Protein AF-A0A7W0H2V9-F1 (afdb_monomer_lite)

pLDDT: mean 86.06, std 8.7, range [64.69, 94.75]

Foldseek 3Di:
DLVVLVVQLVVLVVVLVVLCPDPLNVCLVVCVVVVCCVPPSVVVSVVSNVVSVVSNVVSVVVNVVVVD

Sequence (68 aa):
MRDGLKAELAQATAELKAHMATWEYAFAMASGCHGGRDHPVHWETQACTERLTARCRELRARLAEDEL

Secondary structure (DSSP, 8-state):
-HHHHHHHHHHHHHHHHHHHTSHHHHHHHHHHHTTGGG-HHHHHHHHHHHHHHHHHHHHHHHHHHTT-

Radius of gyration: 14.77 Å; chains: 1; bounding box: 38×15×38 Å

Structure (mmCIF, N/CA/C/O backbone):
data_AF-A0A7W0H2V9-F1
#
_entry.id   AF-A0A7W0H2V9-F1
#
loop_
_atom_site.group_PDB
_atom_site.id
_atom_site.type_symbol
_atom_site.label_atom_id
_atom_site.label_alt_id
_atom_site.label_comp_id
_atom_site.label_asym_id
_atom_site.label_entity_id
_atom_site.label_seq_id
_atom_site.pdbx_PDB_ins_code
_atom_site.Cartn_x
_atom_site.Cartn_y
_atom_site.Cartn_z
_atom_site.occupancy
_atom_site.B_iso_or_equiv
_atom_site.auth_seq_id
_atom_site.auth_comp_id
_atom_site.auth_asym_id
_atom_site.auth_atom_id
_atom_site.pdbx_PDB_model_num
ATOM 1 N N . MET A 1 1 ? -17.842 5.921 13.470 1.00 72.62 1 MET A N 1
ATOM 2 C CA . MET A 1 1 ? -16.637 6.650 13.017 1.00 72.62 1 MET A CA 1
ATOM 3 C C . MET A 1 1 ? -15.487 5.671 12.806 1.00 72.62 1 MET A C 1
ATOM 5 O O . MET A 1 1 ? -15.062 5.504 11.670 1.00 72.62 1 MET A O 1
ATOM 9 N N . ARG A 1 2 ? -15.125 4.900 13.837 1.00 82.75 2 ARG A N 1
ATOM 10 C CA . ARG A 1 2 ? -14.171 3.782 13.779 1.00 82.75 2 ARG A CA 1
ATOM 11 C C . ARG A 1 2 ? -14.359 2.768 12.647 1.00 82.75 2 ARG A C 1
ATOM 13 O O . ARG A 1 2 ? -13.398 2.447 11.959 1.00 82.75 2 ARG A O 1
ATOM 20 N N . ASP A 1 3 ? -15.575 2.259 12.435 1.00 84.56 3 ASP A N 1
ATOM 21 C CA . ASP A 1 3 ? -15.833 1.275 11.368 1.00 84.56 3 ASP A CA 1
ATOM 22 C C . ASP A 1 3 ? -15.607 1.852 9.963 1.00 84.56 3 ASP A C 1
ATOM 24 O O . ASP A 1 3 ? -15.112 1.150 9.084 1.00 84.56 3 ASP A O 1
ATOM 28 N N . GLY A 1 4 ? -15.868 3.152 9.777 1.00 87.88 4 GLY A N 1
ATOM 29 C CA . GLY A 1 4 ? -15.532 3.875 8.548 1.00 87.88 4 GLY A CA 1
ATOM 30 C C . GLY A 1 4 ? -14.020 3.979 8.346 1.00 87.88 4 GLY A C 1
ATOM 31 O O . GLY A 1 4 ? -13.518 3.593 7.297 1.00 87.88 4 GLY A O 1
ATOM 32 N N . LEU A 1 5 ? -13.275 4.373 9.387 1.00 87.88 5 LEU A N 1
ATOM 33 C CA . LEU A 1 5 ? -11.806 4.432 9.346 1.00 87.88 5 LEU A CA 1
ATOM 34 C C . LEU A 1 5 ? -11.170 3.058 9.085 1.00 87.88 5 LEU A C 1
ATOM 36 O O . LEU A 1 5 ? -10.196 2.958 8.341 1.00 87.88 5 LEU A O 1
ATOM 40 N N . LYS A 1 6 ? -11.730 1.982 9.651 1.00 90.06 6 LYS A N 1
ATOM 41 C CA . LYS A 1 6 ? -11.286 0.605 9.381 1.00 90.06 6 LYS A CA 1
ATOM 42 C C . LYS A 1 6 ? -11.536 0.202 7.928 1.00 90.06 6 LYS A C 1
ATOM 44 O O . LYS A 1 6 ? -10.650 -0.394 7.316 1.00 90.06 6 LYS A O 1
ATOM 49 N N . ALA A 1 7 ? -12.700 0.538 7.371 1.00 92.75 7 ALA A N 1
ATOM 50 C CA . ALA A 1 7 ? -13.014 0.282 5.967 1.00 92.75 7 ALA A CA 1
ATOM 51 C C . ALA A 1 7 ? -12.094 1.078 5.025 1.00 92.75 7 ALA A C 1
ATOM 53 O O . ALA A 1 7 ? -11.534 0.510 4.088 1.00 92.75 7 ALA A O 1
ATOM 54 N N . GLU A 1 8 ? -11.857 2.358 5.319 1.00 90.94 8 GLU A N 1
ATOM 55 C CA . GLU A 1 8 ? -10.928 3.208 4.568 1.00 90.94 8 GLU A CA 1
ATOM 56 C C . GLU A 1 8 ? -9.487 2.690 4.641 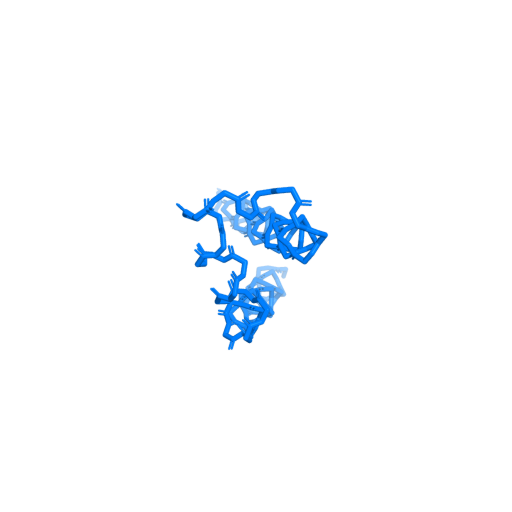1.00 90.94 8 GLU A C 1
ATOM 58 O O . GLU A 1 8 ? -8.791 2.648 3.625 1.00 90.94 8 GLU A O 1
ATOM 63 N N . LEU A 1 9 ? -9.035 2.234 5.814 1.00 91.88 9 LEU A N 1
ATOM 64 C CA . LEU A 1 9 ? -7.715 1.627 5.975 1.00 91.88 9 LEU A CA 1
ATOM 65 C C . LEU A 1 9 ? -7.599 0.315 5.191 1.00 91.88 9 LEU A C 1
ATOM 67 O O . LEU A 1 9 ? -6.563 0.061 4.569 1.00 91.88 9 LEU A O 1
ATOM 71 N N . ALA A 1 10 ? -8.642 -0.518 5.207 1.00 92.44 10 ALA A N 1
ATOM 72 C CA . ALA A 1 10 ? -8.683 -1.759 4.442 1.00 92.44 10 ALA A CA 1
ATOM 73 C C . ALA A 1 10 ? -8.616 -1.482 2.935 1.00 92.44 10 ALA A C 1
ATOM 75 O O . ALA A 1 10 ? -7.825 -2.117 2.235 1.00 92.44 10 ALA A O 1
ATOM 76 N N . GLN A 1 11 ? -9.366 -0.488 2.455 1.00 93.06 11 GLN A N 1
ATOM 77 C CA . GLN A 1 11 ? -9.331 -0.054 1.063 1.00 93.06 11 GLN A CA 1
ATOM 78 C C . GLN A 1 11 ? -7.950 0.494 0.677 1.00 93.06 11 GLN A C 1
ATOM 80 O O . GLN A 1 11 ? -7.361 0.019 -0.290 1.00 93.06 11 GLN A O 1
ATOM 85 N N . ALA A 1 12 ? -7.385 1.425 1.451 1.00 92.31 12 ALA A N 1
ATOM 86 C CA . ALA A 1 12 ? -6.060 1.986 1.176 1.00 92.31 12 ALA A CA 1
ATOM 87 C C . ALA A 1 12 ? -4.959 0.909 1.198 1.00 92.31 12 ALA A C 1
ATOM 89 O O . ALA A 1 12 ? -4.033 0.932 0.389 1.00 92.31 12 ALA A O 1
ATOM 90 N N . THR A 1 13 ? -5.085 -0.083 2.084 1.00 92.56 13 THR A N 1
ATOM 91 C CA . THR A 1 13 ? -4.171 -1.232 2.128 1.00 92.56 13 THR A CA 1
ATOM 92 C C . THR A 1 13 ? -4.333 -2.130 0.900 1.00 92.56 13 THR A C 1
ATOM 94 O O . THR A 1 13 ? -3.337 -2.641 0.388 1.00 92.56 13 THR A O 1
ATOM 97 N N . ALA A 1 14 ? -5.559 -2.340 0.417 1.00 94.56 14 ALA A N 1
ATOM 98 C CA . ALA A 1 14 ? -5.811 -3.099 -0.803 1.00 94.56 14 ALA A CA 1
ATOM 99 C C . ALA A 1 14 ? -5.257 -2.376 -2.040 1.00 94.56 14 ALA A C 1
ATOM 101 O O . ALA A 1 14 ? -4.606 -3.014 -2.861 1.00 94.56 14 ALA A O 1
ATOM 102 N N . GLU A 1 15 ? 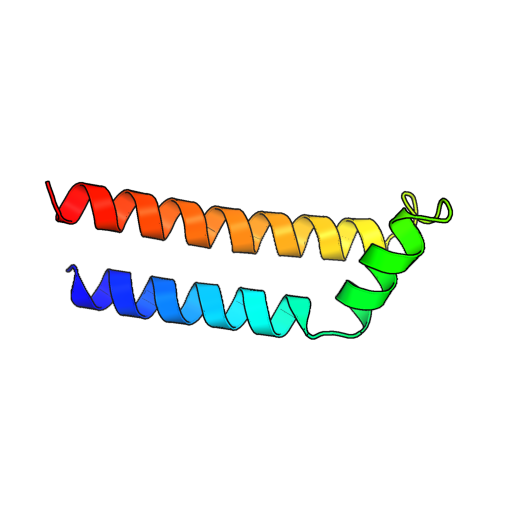-5.427 -1.054 -2.127 1.00 92.50 15 GLU A N 1
ATOM 103 C CA . GLU A 1 15 ? -4.838 -0.211 -3.176 1.00 92.50 15 GLU A CA 1
ATOM 104 C C . GLU A 1 15 ? -3.302 -0.293 -3.168 1.00 92.50 15 GLU A C 1
ATOM 106 O O . GLU A 1 15 ? -2.692 -0.496 -4.217 1.00 92.50 15 GLU A O 1
ATOM 111 N N . LEU A 1 16 ? -2.669 -0.227 -1.988 1.00 91.94 16 LEU A N 1
ATOM 112 C CA . LEU A 1 16 ? -1.221 -0.416 -1.851 1.00 91.94 16 LEU A CA 1
ATOM 113 C C . LEU A 1 16 ? -0.779 -1.812 -2.306 1.00 91.94 16 LEU A C 1
ATOM 115 O O . LEU A 1 16 ? 0.177 -1.932 -3.066 1.00 91.94 16 LEU A O 1
ATOM 119 N N . LYS A 1 17 ? -1.479 -2.870 -1.884 1.00 91.94 17 LYS A N 1
ATOM 120 C CA . LYS A 1 17 ? -1.163 -4.244 -2.304 1.00 91.94 17 LYS A CA 1
ATOM 121 C C . LYS A 1 17 ? -1.334 -4.442 -3.807 1.00 91.94 17 LYS A C 1
ATOM 123 O O . LYS A 1 17 ? -0.500 -5.100 -4.416 1.00 91.94 17 LYS A O 1
ATOM 128 N N . ALA A 1 18 ? -2.388 -3.879 -4.392 1.00 93.44 18 ALA A N 1
ATOM 129 C CA . ALA A 1 18 ? -2.626 -3.939 -5.827 1.00 93.44 18 ALA A CA 1
ATOM 130 C C . ALA A 1 18 ? -1.508 -3.228 -6.597 1.00 93.44 18 ALA A C 1
ATOM 132 O O . ALA A 1 18 ? -0.987 -3.800 -7.547 1.00 93.44 18 ALA A O 1
ATOM 133 N N . HIS A 1 19 ? -1.083 -2.043 -6.141 1.00 90.81 19 HIS A N 1
ATOM 134 C CA . HIS A 1 19 ? 0.062 -1.335 -6.715 1.00 90.81 19 HIS A CA 1
ATOM 135 C C . HIS A 1 19 ? 1.360 -2.149 -6.606 1.00 90.81 19 HIS A C 1
ATOM 137 O O . HIS A 1 19 ? 2.078 -2.296 -7.586 1.00 90.81 19 HIS A O 1
ATOM 143 N N . MET A 1 20 ? 1.639 -2.741 -5.442 1.00 90.31 20 MET A N 1
ATOM 144 C CA . MET A 1 20 ? 2.834 -3.571 -5.241 1.00 90.31 20 MET A CA 1
ATOM 145 C C . MET A 1 20 ? 2.824 -4.874 -6.056 1.00 90.31 20 MET A C 1
ATOM 147 O O . MET A 1 20 ? 3.875 -5.467 -6.283 1.00 90.31 20 MET A O 1
ATOM 151 N N . ALA A 1 21 ? 1.646 -5.340 -6.472 1.00 93.31 21 ALA A N 1
ATOM 152 C CA . ALA A 1 21 ? 1.490 -6.520 -7.312 1.00 93.31 21 ALA A CA 1
ATOM 153 C C . ALA A 1 21 ? 1.643 -6.218 -8.812 1.00 93.31 21 ALA A C 1
ATOM 155 O O . ALA A 1 21 ? 1.598 -7.153 -9.615 1.00 93.31 21 ALA A O 1
ATOM 156 N N . THR A 1 22 ? 1.801 -4.951 -9.213 1.00 91.31 22 THR A N 1
ATOM 157 C CA . THR A 1 22 ? 1.978 -4.622 -10.628 1.00 91.31 22 THR A CA 1
ATOM 158 C C . THR A 1 22 ? 3.395 -4.911 -11.107 1.00 91.31 22 THR A C 1
ATOM 160 O O . THR A 1 22 ? 4.367 -4.939 -10.343 1.00 91.31 22 THR A O 1
ATOM 163 N N . TRP A 1 23 ? 3.515 -5.120 -12.416 1.00 88.56 23 TRP A N 1
ATOM 164 C CA . TRP A 1 23 ? 4.806 -5.337 -13.052 1.00 88.56 23 TRP A CA 1
ATOM 165 C C . TRP A 1 23 ? 5.701 -4.096 -12.957 1.00 88.56 23 TRP A C 1
ATOM 167 O O . TRP A 1 23 ? 6.900 -4.231 -12.749 1.00 88.56 23 TRP A O 1
ATOM 177 N N . GLU A 1 24 ? 5.129 -2.894 -13.025 1.00 86.25 24 GLU A N 1
ATOM 178 C CA . GLU A 1 24 ? 5.839 -1.620 -12.882 1.00 86.25 24 GLU A CA 1
ATOM 179 C C . GLU A 1 24 ? 6.506 -1.501 -11.513 1.00 86.25 24 GLU A C 1
ATOM 181 O O . GLU A 1 24 ? 7.659 -1.077 -11.432 1.00 86.25 24 GLU A O 1
ATOM 186 N N . TYR A 1 25 ? 5.832 -1.952 -10.449 1.00 87.25 25 TYR A N 1
ATOM 187 C CA . TYR A 1 25 ? 6.426 -1.996 -9.118 1.00 87.25 25 TYR A CA 1
ATOM 188 C C . TYR A 1 25 ? 7.602 -2.971 -9.047 1.00 87.25 25 TYR A C 1
ATOM 190 O O . TYR A 1 25 ? 8.684 -2.613 -8.577 1.00 87.25 25 TYR A O 1
ATOM 198 N N . ALA A 1 26 ? 7.430 -4.186 -9.573 1.00 87.19 26 ALA A N 1
ATOM 199 C CA . ALA A 1 26 ? 8.504 -5.175 -9.625 1.00 87.19 26 ALA A CA 1
ATOM 200 C C . ALA A 1 26 ? 9.700 -4.687 -10.465 1.00 87.19 26 ALA A C 1
ATOM 202 O O . ALA A 1 26 ? 10.853 -4.828 -10.052 1.00 87.19 26 ALA A O 1
ATOM 203 N N . PHE A 1 27 ? 9.431 -4.064 -11.614 1.00 83.88 27 PHE A N 1
ATOM 204 C CA . PHE A 1 27 ? 10.431 -3.470 -12.495 1.00 83.88 27 PHE A CA 1
ATOM 205 C C . PHE A 1 27 ? 11.176 -2.324 -11.814 1.00 83.88 27 PHE A C 1
ATOM 207 O O . PHE A 1 27 ? 12.405 -2.290 -11.864 1.00 83.88 27 PHE A O 1
ATOM 214 N N . ALA A 1 28 ? 10.468 -1.405 -11.154 1.00 84.81 28 ALA A N 1
ATOM 215 C CA . ALA A 1 28 ? 11.078 -0.312 -10.409 1.00 84.81 28 ALA A CA 1
ATOM 216 C C . ALA A 1 28 ? 11.991 -0.851 -9.298 1.00 84.81 28 ALA A C 1
ATOM 218 O O . ALA A 1 28 ? 13.162 -0.478 -9.235 1.00 84.81 28 ALA A O 1
ATOM 219 N N . MET A 1 29 ? 11.512 -1.797 -8.486 1.00 84.38 29 MET A N 1
ATOM 220 C CA . MET A 1 29 ? 12.307 -2.398 -7.409 1.00 84.38 29 MET A CA 1
ATOM 221 C C . MET A 1 29 ? 13.563 -3.114 -7.929 1.00 84.38 29 MET A C 1
ATOM 223 O O . MET A 1 29 ? 14.634 -2.980 -7.339 1.00 84.38 29 MET A O 1
ATOM 227 N N . ALA A 1 30 ? 13.465 -3.828 -9.056 1.00 81.44 30 ALA A N 1
ATOM 228 C CA . ALA A 1 30 ? 14.607 -4.495 -9.684 1.00 81.44 30 ALA A CA 1
ATOM 229 C C . ALA A 1 30 ? 15.592 -3.509 -10.343 1.00 81.44 30 ALA A C 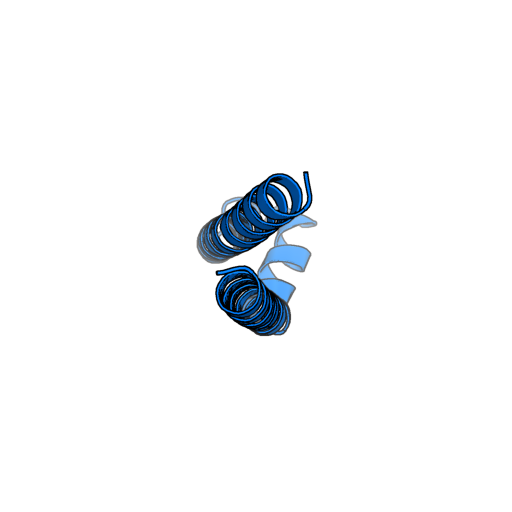1
ATOM 231 O O . ALA A 1 30 ? 16.813 -3.700 -10.285 1.00 81.44 30 ALA A O 1
ATOM 232 N N . SER A 1 31 ? 15.071 -2.440 -10.950 1.00 71.44 31 SER A N 1
ATOM 233 C CA . SER A 1 31 ? 15.860 -1.412 -11.639 1.00 71.44 31 SER A CA 1
ATOM 234 C C . SER A 1 31 ? 16.617 -0.522 -10.658 1.00 71.44 31 SER A C 1
ATOM 236 O O . SER A 1 31 ? 17.757 -0.146 -10.931 1.00 71.44 31 SER A O 1
ATOM 238 N N . GLY A 1 32 ? 16.046 -0.251 -9.480 1.00 67.31 32 GLY A N 1
ATOM 239 C CA . GLY A 1 32 ? 16.718 0.480 -8.405 1.00 67.31 32 GLY A CA 1
ATOM 240 C C . GLY A 1 32 ? 18.024 -0.180 -7.940 1.00 67.31 32 GLY A C 1
ATOM 241 O O . GLY A 1 32 ? 18.959 0.528 -7.568 1.00 67.31 32 GLY A O 1
ATOM 242 N N . CYS A 1 33 ? 18.133 -1.513 -8.030 1.00 65.00 33 CYS A N 1
ATOM 243 C CA . CYS A 1 33 ? 19.350 -2.262 -7.691 1.00 65.00 33 CYS A CA 1
ATOM 244 C C . CYS A 1 33 ? 20.466 -2.175 -8.749 1.00 65.00 33 CYS A C 1
ATOM 246 O O . CYS A 1 33 ? 21.628 -2.358 -8.401 1.00 65.00 33 CYS A O 1
ATOM 248 N N . HIS A 1 34 ? 20.142 -1.883 -10.015 1.00 66.06 34 HIS A N 1
ATOM 249 C CA . HIS A 1 34 ? 21.091 -1.909 -11.144 1.00 66.06 34 HIS A CA 1
ATOM 250 C C . HIS A 1 34 ? 21.387 -0.518 -11.734 1.00 66.06 34 HIS A C 1
ATOM 252 O O . HIS A 1 34 ? 21.863 -0.409 -12.861 1.00 66.06 34 HIS A O 1
ATOM 258 N N . GLY A 1 35 ? 21.104 0.556 -10.990 1.00 64.69 35 GLY A N 1
ATOM 259 C CA . GLY A 1 35 ? 21.360 1.932 -11.438 1.00 64.69 35 GLY A CA 1
ATOM 260 C C . GLY A 1 35 ? 20.222 2.577 -12.237 1.00 64.69 35 GLY A C 1
ATOM 261 O O . GLY A 1 35 ? 20.357 3.713 -12.669 1.00 64.69 35 GLY A O 1
ATOM 262 N N . GLY A 1 36 ? 19.061 1.928 -12.364 1.00 65.75 36 GLY A N 1
ATOM 263 C CA . GLY A 1 36 ? 17.847 2.497 -12.968 1.00 65.75 36 GLY A CA 1
ATOM 264 C C . GLY A 1 36 ? 17.102 3.497 -12.073 1.00 65.75 36 GLY A C 1
ATOM 265 O O . GLY A 1 36 ? 15.911 3.724 -12.270 1.00 65.75 36 GLY A O 1
ATOM 266 N N . ARG A 1 37 ? 17.779 4.078 -11.073 1.00 66.25 37 ARG A N 1
ATOM 267 C CA . ARG A 1 37 ? 17.203 5.044 -10.122 1.00 66.25 37 ARG A CA 1
ATOM 268 C C . ARG A 1 37 ? 16.746 6.345 -10.782 1.00 66.25 37 ARG A C 1
ATOM 270 O O . ARG A 1 37 ? 15.858 6.989 -10.232 1.00 66.25 37 ARG A O 1
ATOM 277 N N . ASP A 1 38 ? 17.318 6.691 -11.932 1.00 72.94 38 ASP A N 1
ATOM 278 C CA . ASP A 1 38 ? 16.937 7.849 -12.752 1.00 72.94 38 ASP A CA 1
ATOM 279 C C . ASP A 1 38 ? 15.881 7.511 -13.819 1.00 72.94 38 ASP A C 1
ATOM 281 O O . ASP A 1 38 ? 15.535 8.346 -14.654 1.00 72.94 38 ASP A O 1
ATOM 285 N N . HIS A 1 39 ? 15.358 6.279 -13.830 1.00 76.25 39 HIS A N 1
ATOM 286 C CA . HIS A 1 39 ? 14.325 5.903 -14.787 1.00 76.25 39 HIS A CA 1
ATOM 287 C C . HIS A 1 39 ? 12.967 6.504 -14.372 1.00 76.25 39 HIS A C 1
ATOM 289 O O . HIS A 1 39 ? 12.550 6.303 -13.228 1.00 76.25 39 HIS A O 1
ATOM 295 N N . PRO A 1 40 ? 12.212 7.154 -15.280 1.00 80.88 40 PRO A N 1
ATOM 296 C CA . PRO A 1 40 ? 10.928 7.783 -14.948 1.00 80.88 40 PRO A CA 1
ATOM 297 C C . PRO A 1 40 ? 9.939 6.841 -14.245 1.00 80.88 40 PRO A C 1
ATOM 299 O O . PRO A 1 40 ? 9.342 7.201 -13.236 1.00 80.88 40 PRO A O 1
ATOM 302 N N . VAL A 1 41 ? 9.859 5.585 -14.703 1.00 81.31 41 VAL A N 1
ATOM 303 C CA . VAL A 1 41 ? 9.007 4.541 -14.092 1.00 81.31 41 VAL A CA 1
ATOM 304 C C . VAL A 1 41 ? 9.378 4.268 -12.629 1.00 81.31 41 VAL A C 1
ATOM 306 O O . VAL A 1 41 ? 8.499 3.985 -11.818 1.00 81.31 41 VAL A O 1
ATOM 309 N N . HIS A 1 42 ? 10.659 4.373 -12.261 1.00 84.44 42 HIS A N 1
ATOM 310 C CA . HIS A 1 42 ? 11.087 4.217 -10.872 1.00 84.44 42 HIS A CA 1
ATOM 311 C C . HIS A 1 42 ? 10.571 5.376 -10.010 1.00 84.44 42 HIS A C 1
ATOM 313 O O . HIS A 1 42 ? 10.020 5.129 -8.942 1.00 84.44 42 HIS A O 1
ATOM 319 N N . TRP A 1 43 ? 10.681 6.626 -10.473 1.00 84.25 43 TRP A N 1
ATOM 320 C CA . TRP A 1 43 ? 10.167 7.788 -9.737 1.00 84.25 43 TRP A CA 1
ATOM 321 C C . TRP A 1 43 ? 8.649 7.779 -9.598 1.00 84.25 43 TRP A C 1
ATOM 323 O O . TRP A 1 43 ? 8.141 8.028 -8.508 1.00 84.25 43 TRP A O 1
ATOM 333 N N . GLU A 1 44 ? 7.924 7.457 -10.666 1.00 88.19 44 GLU A N 1
ATOM 334 C CA . GLU A 1 44 ? 6.461 7.390 -10.634 1.00 88.19 44 GLU A CA 1
ATOM 335 C C . GLU A 1 44 ? 5.971 6.296 -9.683 1.00 88.19 44 GLU A C 1
ATOM 337 O O . GLU A 1 44 ? 5.088 6.532 -8.854 1.00 88.19 44 GLU A O 1
ATOM 342 N N . THR A 1 45 ? 6.593 5.116 -9.744 1.00 88.44 45 THR A N 1
ATOM 343 C CA . THR A 1 45 ? 6.280 4.009 -8.833 1.00 88.44 45 THR A CA 1
ATOM 344 C C . THR A 1 45 ? 6.623 4.372 -7.391 1.00 88.44 45 THR A C 1
ATOM 346 O O . THR A 1 45 ? 5.816 4.142 -6.489 1.00 88.44 45 THR A O 1
ATOM 349 N N . GLN A 1 46 ? 7.792 4.974 -7.159 1.00 87.44 46 GLN A N 1
ATOM 350 C CA . GLN A 1 46 ? 8.223 5.396 -5.830 1.00 87.44 46 GLN A CA 1
ATOM 351 C C . GLN A 1 46 ? 7.251 6.426 -5.245 1.00 87.44 46 GLN A C 1
ATOM 353 O O . GLN A 1 46 ? 6.755 6.235 -4.138 1.00 87.44 46 GLN A O 1
ATOM 358 N N . ALA A 1 47 ? 6.896 7.461 -6.009 1.00 90.19 47 ALA A N 1
ATOM 359 C CA . ALA A 1 47 ? 5.950 8.486 -5.583 1.00 90.19 47 ALA A CA 1
ATOM 360 C C . ALA A 1 47 ? 4.556 7.899 -5.293 1.00 90.19 47 ALA A C 1
ATOM 362 O O . ALA A 1 47 ? 3.914 8.261 -4.303 1.00 90.19 47 ALA A O 1
ATOM 363 N N . CYS A 1 48 ? 4.088 6.958 -6.121 1.00 90.06 48 CYS A N 1
ATOM 364 C CA . CYS A 1 48 ? 2.819 6.267 -5.902 1.00 90.06 48 CYS A CA 1
ATOM 365 C C . CYS A 1 48 ? 2.848 5.420 -4.619 1.00 90.06 48 CYS A C 1
ATOM 367 O O . CYS A 1 48 ? 1.947 5.521 -3.779 1.00 90.06 48 CYS A O 1
ATOM 369 N N . THR A 1 49 ? 3.918 4.647 -4.424 1.00 91.62 49 THR A N 1
ATOM 370 C CA . THR A 1 49 ? 4.134 3.816 -3.232 1.00 91.62 49 THR A CA 1
ATOM 371 C C . THR A 1 49 ? 4.207 4.666 -1.966 1.00 91.62 49 THR A C 1
ATOM 373 O O . THR A 1 49 ? 3.565 4.338 -0.964 1.00 91.62 49 THR A O 1
ATOM 376 N N . GLU A 1 50 ? 4.945 5.776 -1.997 1.00 92.38 50 GLU A N 1
ATOM 377 C CA . GLU A 1 5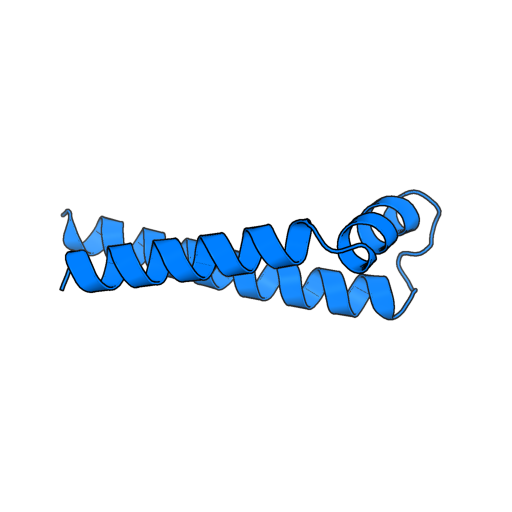0 ? 5.070 6.712 -0.878 1.00 92.38 50 GLU A CA 1
ATOM 378 C C . GLU A 1 50 ? 3.722 7.337 -0.523 1.00 92.38 50 GLU A C 1
ATOM 380 O O . GLU A 1 50 ? 3.338 7.328 0.648 1.00 92.38 50 GLU A O 1
ATOM 385 N N . ARG A 1 51 ? 2.949 7.783 -1.522 1.00 93.56 51 ARG A N 1
ATOM 386 C CA . ARG A 1 51 ? 1.605 8.340 -1.315 1.00 93.56 51 ARG A CA 1
ATOM 387 C C . ARG A 1 51 ? 0.660 7.331 -0.663 1.00 93.56 51 ARG A C 1
ATOM 389 O O . ARG A 1 51 ? -0.024 7.657 0.308 1.00 93.56 51 ARG A O 1
ATOM 396 N N . LEU A 1 52 ? 0.619 6.102 -1.178 1.00 91.88 52 LEU A N 1
ATOM 397 C CA . LEU A 1 52 ? -0.243 5.039 -0.651 1.00 91.88 52 LEU A CA 1
ATOM 398 C C . LEU A 1 52 ? 0.182 4.614 0.762 1.00 91.88 52 LEU A C 1
ATOM 400 O O . LEU A 1 52 ? -0.662 4.412 1.638 1.00 91.88 52 LEU A O 1
ATOM 404 N N . THR A 1 53 ? 1.489 4.549 1.015 1.00 92.50 53 THR A N 1
ATOM 405 C CA . THR A 1 53 ? 2.038 4.243 2.341 1.00 92.50 53 THR A CA 1
ATOM 406 C C . THR A 1 53 ? 1.723 5.347 3.347 1.00 92.50 53 THR A C 1
ATOM 408 O O . THR A 1 53 ? 1.310 5.042 4.468 1.00 92.50 53 THR A O 1
ATOM 411 N N . ALA A 1 54 ? 1.873 6.617 2.960 1.00 94.75 54 ALA A N 1
ATOM 412 C CA . ALA A 1 54 ? 1.540 7.767 3.796 1.00 94.75 54 ALA A CA 1
ATOM 413 C C . ALA A 1 54 ? 0.056 7.760 4.181 1.00 94.75 54 ALA A C 1
ATOM 415 O O . ALA A 1 54 ? -0.261 7.829 5.367 1.00 94.75 54 ALA A O 1
ATOM 416 N N . ARG A 1 55 ? -0.840 7.532 3.211 1.00 93.12 55 ARG A N 1
ATOM 417 C CA . ARG A 1 55 ? -2.286 7.403 3.456 1.00 93.12 55 ARG A CA 1
ATOM 418 C C . ARG A 1 55 ? -2.605 6.274 4.439 1.00 93.12 55 ARG A C 1
ATOM 420 O O . ARG A 1 55 ? -3.381 6.464 5.370 1.00 93.12 55 ARG A O 1
ATOM 427 N N . CYS A 1 56 ? -1.974 5.107 4.285 1.00 93.06 56 CYS A N 1
ATOM 428 C CA . CYS A 1 56 ? -2.155 3.998 5.227 1.00 93.06 56 CYS A CA 1
ATOM 429 C C . CYS A 1 56 ? -1.655 4.338 6.640 1.00 93.06 56 CYS A C 1
ATOM 431 O O . CYS A 1 56 ? -2.256 3.905 7.621 1.00 93.06 56 CYS A O 1
ATOM 433 N N . ARG A 1 57 ? -0.541 5.071 6.765 1.00 93.38 57 ARG A N 1
ATOM 434 C CA . ARG A 1 57 ? 0.001 5.498 8.066 1.00 93.38 57 ARG A CA 1
ATOM 435 C C . ARG A 1 57 ? -0.906 6.515 8.749 1.00 93.38 57 ARG A C 1
ATOM 437 O O . ARG A 1 57 ? -1.180 6.349 9.930 1.00 93.38 57 ARG A O 1
ATOM 444 N N . GLU A 1 58 ? -1.403 7.500 8.011 1.00 94.19 58 GLU A N 1
ATOM 445 C CA . GLU A 1 58 ? -2.339 8.501 8.529 1.00 94.19 58 GLU A CA 1
ATOM 446 C C . GLU A 1 58 ? -3.630 7.845 9.034 1.00 94.19 58 GLU A C 1
ATOM 448 O O . GLU A 1 58 ? -4.044 8.084 10.164 1.00 94.19 58 GLU A O 1
ATOM 453 N N . LEU A 1 59 ? -4.227 6.945 8.245 1.00 92.19 59 LEU A N 1
ATOM 454 C CA . LEU A 1 59 ? -5.439 6.226 8.650 1.00 92.19 59 LEU A CA 1
ATOM 455 C C . LEU A 1 59 ? -5.212 5.351 9.892 1.00 92.19 59 LEU A C 1
ATOM 457 O O . LEU A 1 59 ? -6.091 5.267 10.745 1.00 92.19 59 LEU A O 1
ATOM 461 N N . ARG A 1 60 ? 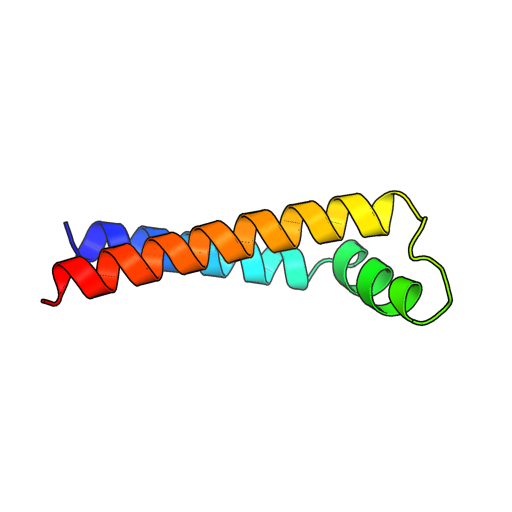-4.030 4.734 10.032 1.00 92.12 60 ARG A N 1
ATOM 462 C CA . ARG A 1 60 ? -3.657 4.007 11.259 1.00 92.12 60 ARG A CA 1
ATOM 463 C C . ARG A 1 60 ? -3.496 4.935 12.458 1.00 92.12 60 ARG A C 1
ATOM 465 O O . ARG A 1 60 ? -3.937 4.565 13.538 1.00 92.12 60 ARG A O 1
ATOM 472 N N . ALA A 1 61 ? -2.890 6.108 12.278 1.00 93.75 61 ALA A N 1
ATOM 473 C CA . ALA A 1 61 ? -2.734 7.089 13.349 1.00 93.75 61 ALA A CA 1
ATOM 474 C C . ALA A 1 61 ? -4.102 7.588 13.836 1.00 93.75 61 ALA A C 1
ATOM 476 O O . ALA A 1 61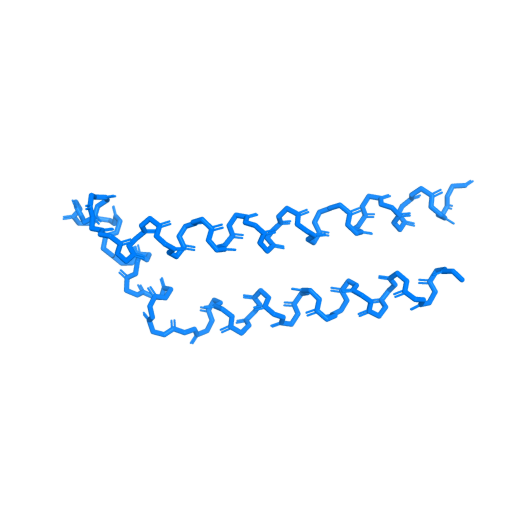 ? -4.391 7.515 15.023 1.00 93.75 61 ALA A O 1
ATOM 477 N N . ARG A 1 62 ? -4.989 7.957 12.905 1.00 90.56 62 ARG A N 1
ATOM 478 C CA . ARG A 1 62 ? -6.369 8.367 13.210 1.00 90.56 62 ARG A CA 1
ATOM 479 C C . ARG A 1 62 ? -7.174 7.262 13.893 1.00 90.56 62 ARG A C 1
ATOM 481 O O . ARG A 1 62 ? -7.996 7.550 14.751 1.00 90.56 62 ARG A O 1
ATOM 488 N N . LEU A 1 63 ? -6.948 5.999 13.523 1.00 91.44 63 LEU A N 1
ATOM 489 C CA . LEU A 1 63 ? -7.586 4.867 14.195 1.00 91.44 63 LEU A CA 1
ATOM 490 C C . LEU A 1 63 ? -7.067 4.683 15.629 1.00 91.44 63 LEU A C 1
ATOM 492 O O . LEU A 1 63 ? -7.862 4.377 16.507 1.00 91.44 63 LEU A O 1
ATOM 496 N N . ALA A 1 64 ? -5.766 4.880 15.862 1.00 89.81 64 ALA A N 1
ATOM 497 C CA . ALA A 1 64 ? -5.170 4.803 17.195 1.00 89.81 64 ALA A CA 1
ATOM 498 C C . ALA A 1 64 ? -5.626 5.955 18.108 1.00 89.81 64 ALA A C 1
ATOM 500 O O . ALA A 1 64 ? -5.834 5.741 19.296 1.00 89.81 64 ALA A O 1
ATOM 501 N N . GLU A 1 65 ? -5.823 7.156 17.558 1.00 89.81 65 GLU A N 1
ATOM 502 C CA . GLU A 1 65 ? -6.413 8.295 18.277 1.00 89.81 65 GLU A CA 1
ATOM 503 C C . GLU A 1 65 ? -7.875 8.039 18.680 1.00 89.81 65 GLU A C 1
ATOM 505 O O . GLU A 1 65 ? -8.284 8.463 19.751 1.00 89.81 65 GLU A O 1
ATOM 510 N N . ASP A 1 66 ? -8.646 7.319 17.858 1.00 83.75 66 ASP A N 1
ATOM 511 C CA . ASP A 1 66 ? -10.038 6.922 18.153 1.00 83.75 66 ASP A CA 1
ATOM 512 C C . ASP A 1 66 ? -10.126 5.737 19.147 1.00 83.75 66 ASP A C 1
ATOM 514 O O . ASP A 1 66 ? -11.213 5.397 19.616 1.00 83.75 66 ASP A O 1
ATOM 518 N N . GLU A 1 67 ? -9.002 5.067 19.446 1.00 75.31 67 GLU A N 1
ATOM 519 C CA . GLU A 1 67 ? -8.897 3.995 20.454 1.00 75.31 67 GLU A CA 1
ATOM 520 C C . GLU A 1 67 ? -8.455 4.490 21.848 1.00 75.31 67 GLU A C 1
ATOM 522 O O . GLU A 1 67 ? -8.547 3.712 22.803 1.00 75.31 67 GLU A O 1
ATOM 527 N N . LEU A 1 68 ? -8.005 5.746 21.966 1.00 66.19 68 LEU A N 1
ATOM 528 C CA . LEU A 1 68 ? -7.590 6.423 23.208 1.00 66.19 68 LEU A CA 1
ATOM 529 C C . LEU A 1 68 ? -8.771 7.077 23.941 1.00 66.19 68 LEU A C 1
ATOM 531 O O . LEU A 1 68 ? -8.764 7.013 25.193 1.00 66.19 68 LEU A O 1
#